Protein AF-A0A2A2D929-F1 (afdb_monomer_lite)

pLDDT: mean 87.05, std 11.11, range [54.59, 96.75]

Foldseek 3Di:
DVCVVVVVVVVVVVVVVVVVVVVVVCVVCVVVVPPPCLVVVLQVQLQVQLVVQLVPDDPPPDPVVSVVSSNVSSCVRSVVVVVVVVD

Organism: NCBI:txid1940

InterPro domains:
  IPR001851 ABC transporter, permease [PF02653] (8-84)
  IPR052157 Branched-chain amino acid transport system permease [PTHR11795] (1-85)

Secondary structure (DSSP, 8-state):
-TTHHHHHHHHHHHHHHHHHHHHHHHHHHHHH----THHHHHHHHHHHHHHHHHHHSPTT--HHHHHHHHHHHHHHHHHHHHHHHH-

Sequence (87 aa):
MHELPQQLANGLILGAMYGLIAIGYTMVYGIVQLINFAHGEIFMVGGFGALTAHLALPDGTALALALPLMVLGGVLASVTIGVAAED

Structure (mmCIF, N/CA/C/O backbone):
data_AF-A0A2A2D929-F1
#
_entry.id   AF-A0A2A2D929-F1
#
loop_
_atom_site.group_PDB
_atom_site.id
_atom_site.type_symbol
_atom_site.label_atom_id
_atom_site.label_alt_id
_atom_site.label_comp_id
_atom_site.label_asym_id
_atom_site.label_entity_id
_atom_site.label_seq_id
_atom_site.pdbx_PDB_ins_code
_atom_site.Cartn_x
_atom_site.Cartn_y
_atom_site.Cartn_z
_atom_site.occupancy
_atom_site.B_iso_or_equiv
_atom_site.auth_seq_id
_atom_site.auth_comp_id
_atom_site.auth_asym_id
_atom_site.auth_atom_id
_atom_site.pdbx_PDB_model_num
ATOM 1 N N . MET A 1 1 ? -12.604 -11.522 51.842 1.00 60.75 1 MET A N 1
ATOM 2 C CA . MET A 1 1 ? -13.819 -11.160 51.070 1.00 60.75 1 MET A CA 1
ATOM 3 C C . MET A 1 1 ? -13.962 -9.650 50.826 1.00 60.75 1 MET A C 1
ATOM 5 O O . MET A 1 1 ?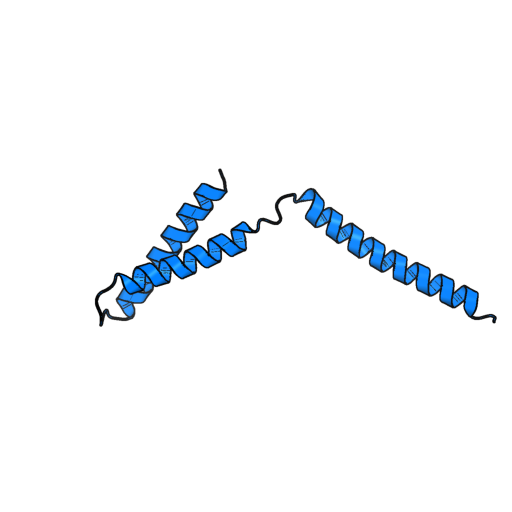 -14.747 -9.282 49.968 1.00 60.75 1 MET A O 1
ATOM 9 N N . HIS A 1 2 ? -13.197 -8.776 51.501 1.00 71.25 2 HIS A N 1
ATOM 10 C CA . HIS A 1 2 ? -13.286 -7.313 51.328 1.00 71.25 2 HIS A CA 1
ATOM 11 C C . HIS A 1 2 ? -12.603 -6.773 50.049 1.00 71.25 2 HIS A C 1
ATOM 13 O O . HIS A 1 2 ? -12.875 -5.659 49.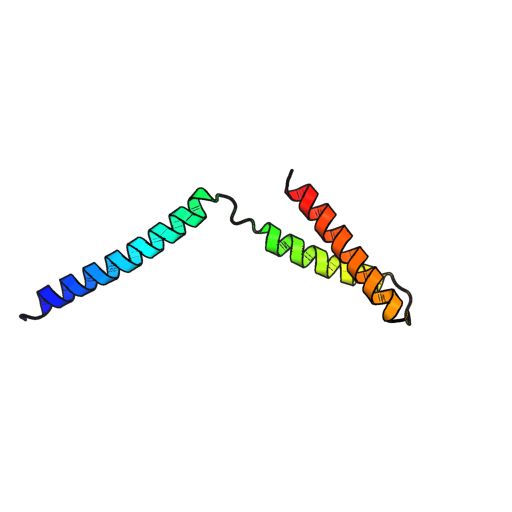626 1.00 71.25 2 HIS A O 1
ATOM 19 N N . GLU A 1 3 ? -11.753 -7.578 49.405 1.00 85.81 3 GLU A N 1
ATOM 20 C CA . GLU A 1 3 ? -11.041 -7.218 48.165 1.00 85.81 3 GLU A CA 1
ATOM 21 C C . GLU A 1 3 ? -11.868 -7.466 46.894 1.00 85.81 3 GLU A C 1
ATOM 23 O O . GLU A 1 3 ? -11.551 -6.942 45.830 1.00 85.81 3 GLU A O 1
ATOM 28 N N . LEU A 1 4 ? -12.936 -8.272 46.983 1.00 90.19 4 LEU A N 1
ATOM 29 C CA . LEU A 1 4 ? -13.778 -8.614 45.831 1.00 90.19 4 LEU A CA 1
ATOM 30 C C . LEU A 1 4 ? -14.374 -7.378 45.132 1.00 90.19 4 LEU A C 1
ATOM 32 O O . LEU A 1 4 ? -14.277 -7.312 43.908 1.00 90.19 4 LEU A O 1
ATOM 36 N N . PRO A 1 5 ? -14.927 -6.379 45.852 1.00 91.38 5 PRO A N 1
ATOM 37 C CA . PRO A 1 5 ? -15.430 -5.154 45.232 1.00 91.38 5 PRO A CA 1
ATOM 38 C C . PRO A 1 5 ? -14.338 -4.371 44.494 1.00 91.38 5 PRO A C 1
ATOM 40 O O . PRO A 1 5 ? -14.577 -3.840 43.413 1.00 91.38 5 PRO A O 1
ATOM 43 N N . GLN A 1 6 ? -13.125 -4.336 45.049 1.00 90.94 6 GLN A N 1
ATOM 44 C CA . GLN A 1 6 ? -11.995 -3.621 44.464 1.00 90.94 6 GLN A CA 1
ATOM 45 C C . GLN A 1 6 ? -11.433 -4.342 43.232 1.00 90.94 6 GLN A C 1
ATOM 47 O O . GLN A 1 6 ? -11.125 -3.702 42.232 1.00 90.94 6 GLN A O 1
ATOM 52 N N . GLN A 1 7 ? -11.372 -5.673 43.257 1.00 93.62 7 GLN A N 1
ATOM 53 C CA . GLN A 1 7 ? -11.015 -6.501 42.100 1.00 93.62 7 GLN A CA 1
ATOM 54 C C . GLN A 1 7 ? -12.024 -6.333 40.954 1.00 93.62 7 GLN A C 1
ATOM 56 O O . GLN A 1 7 ? -11.622 -6.185 39.802 1.00 93.62 7 GLN A O 1
ATOM 61 N N . LEU A 1 8 ? -13.324 -6.279 41.266 1.00 95.25 8 LEU A N 1
ATOM 62 C CA . LEU A 1 8 ? -14.383 -6.005 40.289 1.00 95.25 8 LEU A CA 1
ATOM 63 C C . LEU A 1 8 ? -14.254 -4.604 39.680 1.00 95.25 8 LEU A C 1
ATOM 65 O O . LEU A 1 8 ? -14.339 -4.460 38.463 1.00 95.25 8 LEU A O 1
ATOM 69 N N . ALA A 1 9 ? -13.998 -3.589 40.508 1.00 94.69 9 ALA A N 1
ATOM 70 C CA . ALA A 1 9 ? -13.771 -2.224 40.040 1.00 94.69 9 ALA A CA 1
ATOM 71 C C . ALA A 1 9 ? -12.529 -2.132 39.138 1.00 94.69 9 ALA A C 1
ATOM 73 O O . ALA A 1 9 ? -12.599 -1.565 38.051 1.00 94.69 9 ALA A O 1
ATOM 74 N N . ASN A 1 10 ? -11.417 -2.753 39.537 1.00 94.62 10 ASN A N 1
ATOM 75 C CA . ASN A 1 10 ? -10.186 -2.785 38.746 1.00 94.62 10 ASN A CA 1
ATOM 76 C C . ASN A 1 10 ? -10.381 -3.515 37.410 1.00 94.62 10 ASN A C 1
ATOM 78 O O . ASN A 1 10 ? -9.943 -3.023 36.371 1.00 94.62 10 ASN A O 1
ATOM 82 N N . GLY A 1 11 ? -11.071 -4.660 37.418 1.00 95.44 11 GLY A N 1
ATOM 83 C CA . GLY A 1 11 ? -11.399 -5.410 36.207 1.00 95.44 11 GLY A CA 1
ATOM 84 C C . GLY A 1 11 ? -12.301 -4.623 35.256 1.00 95.44 11 GLY A C 1
ATOM 85 O O . GLY A 1 11 ? -12.065 -4.625 34.050 1.00 95.44 11 GLY A O 1
ATOM 86 N N . LEU A 1 12 ? -13.282 -3.889 35.790 1.00 96.75 12 LEU A N 1
ATOM 87 C CA . LEU A 1 12 ? -14.160 -3.029 34.999 1.00 96.75 12 LEU A CA 1
ATOM 88 C C . LEU A 1 12 ? -13.398 -1.850 34.381 1.00 96.75 12 LEU A C 1
ATOM 90 O O . LEU A 1 12 ? -13.591 -1.563 33.205 1.00 96.75 12 LEU A O 1
ATOM 94 N N . ILE A 1 13 ? -12.516 -1.194 35.140 1.00 96.75 13 ILE A N 1
ATOM 95 C CA . ILE A 1 13 ? -11.699 -0.075 34.647 1.00 96.75 13 ILE A CA 1
ATOM 96 C C . ILE A 1 13 ? -10.761 -0.547 33.531 1.00 96.75 13 ILE A C 1
ATOM 98 O O . ILE A 1 13 ? -10.716 0.070 32.467 1.00 96.75 13 ILE A O 1
ATOM 102 N N . LEU A 1 14 ? -10.050 -1.659 33.739 1.00 96.12 14 LEU A N 1
ATOM 103 C CA . LEU A 1 14 ? -9.170 -2.240 32.721 1.00 96.12 14 LEU A CA 1
ATOM 104 C C . LEU A 1 14 ? -9.959 -2.680 31.483 1.00 96.12 14 LEU A C 1
ATOM 106 O O . LEU A 1 14 ? -9.570 -2.363 30.362 1.00 96.12 14 LEU A O 1
ATOM 110 N N . GLY A 1 15 ? -11.097 -3.351 31.675 1.00 96.69 15 GLY A N 1
ATOM 111 C CA . GLY A 1 15 ? -11.983 -3.766 30.588 1.00 96.69 15 GLY A CA 1
ATOM 112 C C . GLY A 1 15 ? -12.539 -2.584 29.792 1.00 96.69 15 GLY A C 1
ATOM 113 O O . GLY A 1 15 ? -12.545 -2.625 28.566 1.00 96.69 15 GLY A O 1
ATOM 114 N N . ALA A 1 16 ? -12.940 -1.503 30.464 1.00 96.06 16 ALA A N 1
ATOM 115 C CA . ALA A 1 16 ? -13.408 -0.279 29.822 1.00 96.06 16 ALA A CA 1
ATOM 116 C C . ALA A 1 16 ? -12.289 0.425 29.042 1.00 96.06 16 ALA A C 1
ATOM 118 O O . ALA A 1 16 ? -12.523 0.886 27.928 1.00 96.06 16 ALA A O 1
ATOM 119 N N . MET A 1 17 ? -11.067 0.464 29.581 1.00 96.62 17 MET A N 1
ATOM 120 C CA . MET A 1 17 ? -9.905 1.026 28.890 1.00 96.62 17 MET A CA 1
ATOM 121 C C . MET A 1 17 ? -9.582 0.236 27.615 1.00 96.62 17 MET A C 1
ATOM 123 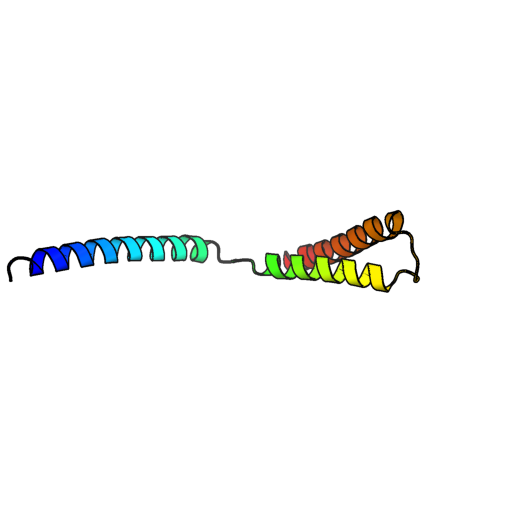O O . MET A 1 17 ? -9.442 0.829 26.546 1.00 96.62 17 MET A O 1
ATOM 127 N N . TYR A 1 18 ? -9.535 -1.097 27.690 1.00 94.31 18 TYR A N 1
ATOM 128 C CA . TYR A 1 18 ? -9.325 -1.939 26.508 1.00 94.31 18 TYR A CA 1
ATOM 129 C C . TYR A 1 18 ? -10.493 -1.864 25.518 1.00 94.31 18 TYR A C 1
ATOM 131 O O . TYR A 1 18 ? -10.264 -1.824 24.310 1.00 94.31 18 TYR A O 1
ATOM 139 N N . GLY A 1 19 ? -11.730 -1.771 26.010 1.00 95.88 19 GLY A N 1
ATOM 140 C CA . GLY A 1 19 ? -12.916 -1.550 25.186 1.00 95.88 19 GLY A CA 1
ATOM 141 C C . GLY A 1 19 ? -12.857 -0.224 24.429 1.00 95.88 19 GLY A C 1
ATOM 142 O O . GLY A 1 19 ? -13.130 -0.193 23.235 1.00 95.88 19 GLY A O 1
ATOM 143 N N . LEU A 1 20 ? -12.423 0.859 25.079 1.00 94.75 20 LEU A N 1
ATOM 144 C CA . LEU A 1 20 ? -12.253 2.167 24.446 1.00 94.75 20 LEU A CA 1
ATOM 145 C C . LEU A 1 20 ? -11.157 2.144 23.374 1.00 94.75 20 LEU A C 1
ATOM 147 O O . LEU A 1 20 ? -11.337 2.729 22.310 1.00 94.75 20 LEU A O 1
ATOM 151 N N . ILE A 1 21 ? -10.048 1.442 23.624 1.00 94.12 21 ILE A N 1
ATOM 152 C CA . ILE A 1 21 ? -8.975 1.249 22.636 1.00 94.12 21 ILE A CA 1
ATOM 153 C C . ILE A 1 21 ? -9.507 0.485 21.418 1.00 94.12 21 ILE A C 1
ATOM 155 O O . ILE A 1 21 ? -9.287 0.907 20.283 1.00 94.12 21 ILE A O 1
ATOM 159 N N . ALA A 1 22 ? -10.239 -0.608 21.643 1.00 93.56 22 ALA A N 1
ATOM 160 C CA . ALA A 1 22 ? -10.847 -1.391 20.573 1.00 93.56 22 ALA A CA 1
ATOM 161 C C . ALA A 1 22 ? -11.854 -0.556 19.767 1.00 93.56 22 ALA A C 1
ATOM 163 O O . ALA A 1 22 ? -11.776 -0.536 18.541 1.00 93.56 22 ALA A O 1
ATOM 164 N N . ILE A 1 23 ? -12.734 0.199 20.437 1.00 92.81 23 ILE A N 1
ATOM 165 C CA . ILE A 1 23 ? -13.664 1.130 19.786 1.00 92.81 23 ILE A CA 1
ATOM 166 C C . ILE A 1 23 ? -12.884 2.169 18.977 1.00 92.81 23 ILE A C 1
ATOM 168 O O . ILE A 1 23 ? -13.179 2.350 17.802 1.00 92.81 23 ILE A O 1
ATOM 172 N N . GLY A 1 24 ? -11.849 2.788 19.548 1.00 89.31 24 GLY A N 1
ATOM 173 C CA . GLY A 1 24 ? -10.983 3.742 18.856 1.00 89.31 24 GLY A CA 1
ATOM 174 C C . GLY A 1 24 ? -10.394 3.170 17.566 1.00 89.31 24 GLY A C 1
ATOM 175 O O . GLY A 1 24 ? -10.506 3.800 16.517 1.00 89.31 24 GLY A O 1
ATOM 176 N N . TYR A 1 25 ? -9.864 1.945 17.598 1.00 84.69 25 TYR A N 1
ATOM 177 C CA . TYR A 1 25 ? -9.360 1.277 16.396 1.00 84.69 25 TYR A CA 1
ATOM 178 C C . TYR A 1 25 ? -10.465 0.925 15.396 1.00 84.69 25 TYR A C 1
ATOM 180 O O . TYR A 1 25 ? -10.287 1.155 14.204 1.00 84.69 25 TYR A O 1
ATOM 188 N N . THR A 1 26 ? -11.622 0.426 15.842 1.00 84.50 26 THR A N 1
ATOM 189 C CA . THR A 1 26 ? -12.751 0.149 14.933 1.00 84.50 26 THR A CA 1
ATOM 190 C C . THR A 1 26 ? -13.355 1.413 14.333 1.00 84.50 26 THR A C 1
ATOM 192 O O . THR A 1 26 ? -13.849 1.364 13.218 1.00 84.50 26 THR A O 1
ATOM 195 N N . MET A 1 27 ? -13.288 2.553 15.021 1.00 82.25 27 MET A N 1
ATOM 196 C CA . MET A 1 27 ? -13.731 3.843 14.498 1.00 82.25 27 MET A CA 1
ATOM 197 C C . MET A 1 27 ? -12.731 4.372 13.472 1.00 82.25 27 MET A C 1
ATOM 199 O O . MET A 1 27 ? -13.123 4.711 12.362 1.00 82.25 27 MET A O 1
ATOM 203 N N . VAL A 1 28 ? -11.434 4.373 13.795 1.00 79.38 28 VAL A N 1
ATOM 204 C CA . VAL A 1 28 ? -10.383 4.786 12.852 1.00 79.38 28 VAL A CA 1
ATOM 205 C C . VAL A 1 28 ? -10.435 3.928 11.587 1.00 79.38 28 VAL A C 1
ATOM 207 O O . VAL A 1 28 ? -10.536 4.468 10.492 1.00 79.38 28 VAL A O 1
ATOM 210 N N . TYR A 1 29 ? -10.450 2.601 11.714 1.00 73.06 29 TYR A N 1
ATOM 211 C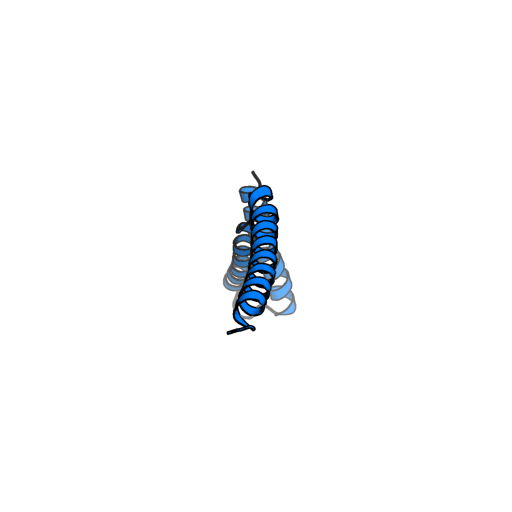 CA . TYR A 1 29 ? -10.467 1.707 10.554 1.00 73.06 29 TYR A CA 1
ATOM 212 C C . TYR A 1 29 ? -11.854 1.528 9.915 1.00 73.06 29 TYR A C 1
ATOM 214 O O . TYR A 1 29 ? -11.940 1.201 8.735 1.00 73.06 29 TYR A O 1
ATOM 222 N N . GLY A 1 30 ? -12.939 1.768 10.655 1.00 71.06 30 GLY A N 1
ATOM 223 C CA . GLY A 1 30 ? -14.316 1.661 10.163 1.00 71.06 30 GLY A CA 1
ATOM 224 C C . GLY A 1 30 ? -14.782 2.879 9.367 1.00 71.06 30 GLY A C 1
ATOM 225 O O . GLY A 1 30 ? -15.559 2.713 8.431 1.00 71.06 30 GLY A O 1
ATOM 226 N N . ILE A 1 31 ? -14.286 4.084 9.683 1.00 66.38 31 ILE A N 1
ATOM 227 C CA . ILE A 1 31 ? -14.547 5.298 8.886 1.00 66.38 31 ILE A CA 1
ATOM 2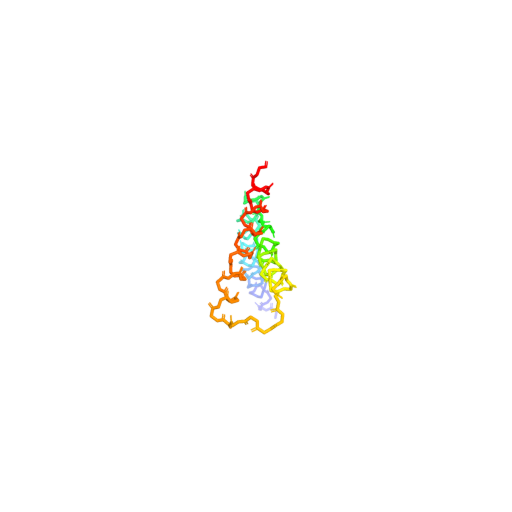28 C C . ILE A 1 31 ? -13.642 5.335 7.654 1.00 66.38 31 ILE A C 1
ATOM 230 O O . ILE A 1 31 ? -14.068 5.793 6.599 1.00 66.38 31 ILE A O 1
ATOM 234 N N . VAL A 1 32 ? -12.406 4.833 7.769 1.00 64.56 32 VAL A N 1
ATOM 235 C CA . VAL A 1 32 ? -11.464 4.822 6.644 1.00 64.56 32 VAL A CA 1
ATOM 236 C C . VAL A 1 32 ? -12.005 3.996 5.471 1.00 64.56 32 VAL A C 1
ATOM 238 O O . VAL A 1 32 ? -11.647 4.329 4.349 1.00 64.56 32 VAL A O 1
ATOM 241 N N . GLN A 1 33 ? -12.887 2.997 5.695 1.00 57.50 33 GLN A N 1
ATOM 242 C CA . GLN A 1 33 ? -13.591 2.130 4.707 1.00 57.50 33 GLN A CA 1
ATOM 243 C C . GLN A 1 33 ? -12.717 1.446 3.632 1.00 57.50 33 GLN A C 1
ATOM 245 O O . GLN A 1 33 ? -13.163 0.549 2.925 1.00 57.50 33 GLN A O 1
ATOM 250 N N . LEU A 1 34 ? -11.452 1.827 3.569 1.00 54.59 34 LEU A N 1
ATOM 251 C CA . LEU A 1 34 ? -10.399 1.460 2.660 1.00 54.59 34 LEU A CA 1
ATOM 252 C C . LEU A 1 34 ? -9.172 1.301 3.556 1.00 54.59 34 LEU A C 1
ATOM 254 O O . LEU A 1 34 ? -8.260 2.129 3.556 1.00 54.59 34 LEU A O 1
ATOM 258 N N . ILE A 1 35 ? -9.127 0.230 4.358 1.00 59.12 35 ILE A N 1
ATOM 259 C CA . ILE A 1 35 ? -7.811 -0.346 4.648 1.00 59.12 35 ILE A CA 1
ATOM 260 C C . ILE A 1 35 ? -7.320 -0.769 3.270 1.00 59.12 35 ILE A C 1
ATOM 262 O O . ILE A 1 35 ? -7.699 -1.826 2.772 1.00 59.12 35 ILE A O 1
ATOM 266 N N . ASN A 1 36 ? -6.641 0.147 2.585 1.00 63.97 36 ASN A N 1
ATOM 267 C CA . ASN A 1 36 ? -6.288 -0.017 1.197 1.00 63.97 36 ASN A CA 1
ATOM 268 C C . ASN A 1 36 ? -5.205 -1.098 1.136 1.00 63.97 36 ASN A C 1
ATOM 270 O O . ASN A 1 36 ? -4.009 -0.819 1.227 1.00 63.97 36 ASN A O 1
ATOM 274 N N . PHE A 1 37 ? -5.639 -2.354 1.034 1.00 63.75 37 PHE A N 1
ATOM 275 C CA . PHE A 1 37 ? -4.759 -3.499 0.849 1.00 63.75 37 PHE A CA 1
ATOM 276 C C . PHE A 1 37 ? -3.981 -3.400 -0.471 1.00 63.75 37 PHE A C 1
ATOM 278 O O . PHE A 1 37 ? -2.953 -4.067 -0.603 1.00 63.75 37 PHE A O 1
ATOM 285 N N . ALA A 1 38 ? -4.372 -2.498 -1.386 1.00 69.69 38 ALA A N 1
ATOM 286 C CA . ALA A 1 38 ? -3.605 -2.219 -2.591 1.00 69.69 38 ALA A CA 1
ATOM 287 C C . ALA A 1 38 ? -2.209 -1.682 -2.267 1.00 69.69 38 ALA A C 1
ATOM 289 O O . ALA A 1 38 ? -1.306 -1.868 -3.068 1.00 69.69 38 ALA A O 1
ATOM 290 N N . HIS A 1 39 ? -1.952 -1.106 -1.084 1.00 75.69 39 HIS A N 1
ATOM 291 C CA . HIS A 1 39 ? -0.584 -0.702 -0.746 1.00 75.69 39 HIS A CA 1
ATOM 292 C C . HIS A 1 39 ? 0.385 -1.901 -0.715 1.00 75.69 39 HIS A C 1
ATOM 294 O O . HIS A 1 39 ? 1.517 -1.798 -1.186 1.00 75.69 39 HIS A O 1
ATOM 300 N N . GLY A 1 40 ? -0.071 -3.059 -0.218 1.00 80.06 40 GLY A N 1
ATOM 301 C CA . GLY A 1 40 ? 0.714 -4.296 -0.223 1.00 80.06 40 GLY A CA 1
ATOM 302 C C . GLY A 1 40 ? 0.830 -4.924 -1.614 1.00 80.06 40 GLY A C 1
ATOM 303 O O . GLY A 1 40 ? 1.908 -5.376 -2.001 1.00 80.06 40 GLY A O 1
ATOM 304 N N . GLU A 1 41 ? -0.255 -4.914 -2.390 1.00 82.00 41 GLU A N 1
ATOM 305 C CA . GLU A 1 41 ? -0.268 -5.462 -3.753 1.00 82.00 41 GLU A CA 1
ATOM 306 C C . GLU A 1 41 ? 0.565 -4.620 -4.729 1.00 82.00 41 GLU A C 1
ATOM 308 O O . GLU A 1 41 ? 1.385 -5.174 -5.458 1.00 82.00 41 GLU A O 1
ATOM 313 N N . ILE A 1 42 ? 0.453 -3.289 -4.689 1.00 85.56 42 ILE A N 1
ATOM 314 C CA . ILE A 1 42 ? 1.240 -2.356 -5.511 1.00 85.56 42 ILE A CA 1
ATOM 315 C C . ILE A 1 42 ? 2.737 -2.501 -5.204 1.00 85.56 42 ILE A C 1
ATOM 317 O O . ILE A 1 42 ? 3.566 -2.481 -6.120 1.00 85.56 42 ILE A O 1
ATOM 321 N N . PHE A 1 43 ? 3.102 -2.712 -3.933 1.00 86.69 43 PHE A N 1
ATOM 322 C CA . PHE A 1 43 ? 4.491 -2.963 -3.548 1.00 86.69 43 PHE A CA 1
ATOM 323 C C . PHE A 1 43 ? 5.017 -4.289 -4.118 1.00 86.69 43 PHE A C 1
ATOM 325 O O . PHE A 1 43 ? 6.113 -4.326 -4.684 1.00 86.69 43 PHE A O 1
ATOM 332 N N . MET A 1 44 ? 4.230 -5.370 -4.034 1.00 91.56 44 MET A N 1
ATOM 333 C CA . MET A 1 44 ? 4.598 -6.655 -4.643 1.00 91.56 44 MET A CA 1
ATOM 334 C C . MET A 1 44 ? 4.747 -6.549 -6.161 1.00 91.56 44 MET A C 1
ATOM 336 O O . MET A 1 44 ? 5.737 -7.031 -6.711 1.00 91.56 44 MET A O 1
ATOM 340 N N . VAL A 1 45 ? 3.805 -5.893 -6.838 1.00 92.69 45 VAL A N 1
ATOM 341 C CA . VAL A 1 45 ? 3.839 -5.678 -8.291 1.00 92.69 45 VAL A CA 1
ATOM 342 C C . VAL A 1 45 ? 5.096 -4.915 -8.703 1.00 92.69 45 VAL A C 1
ATOM 344 O O . VAL A 1 45 ? 5.735 -5.296 -9.680 1.00 92.69 45 VAL A O 1
ATOM 347 N N . GLY A 1 46 ? 5.506 -3.893 -7.947 1.00 93.19 46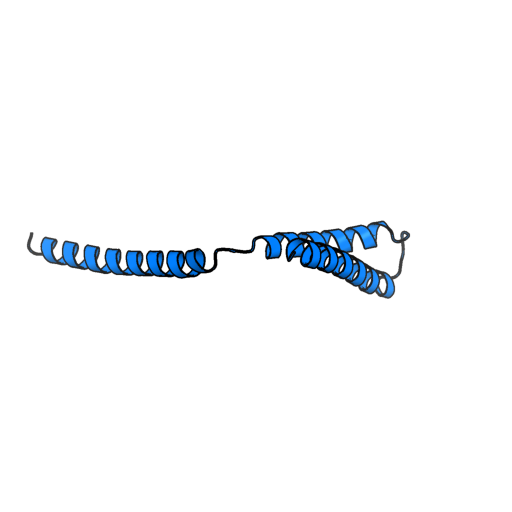 GLY A N 1
ATOM 348 C CA . GLY A 1 46 ? 6.761 -3.185 -8.210 1.00 93.19 46 GLY A CA 1
ATOM 349 C C . GLY A 1 46 ? 7.990 -4.095 -8.102 1.00 93.19 46 GLY A C 1
ATOM 350 O O . GLY A 1 46 ? 8.872 -4.059 -8.962 1.00 93.19 46 GLY A O 1
ATOM 351 N N . GLY A 1 47 ? 8.029 -4.972 -7.095 1.00 93.75 47 GLY A N 1
ATOM 352 C CA . GLY A 1 47 ? 9.095 -5.967 -6.938 1.00 93.75 47 GLY A CA 1
ATOM 353 C C . GLY A 1 47 ? 9.146 -6.984 -8.086 1.00 93.75 47 GLY A C 1
ATOM 354 O O . GLY A 1 47 ? 10.211 -7.226 -8.658 1.00 93.75 47 GLY A O 1
ATOM 355 N N . PHE A 1 48 ? 7.999 -7.542 -8.481 1.00 94.56 48 PHE A N 1
ATOM 356 C CA . PHE A 1 48 ? 7.913 -8.466 -9.618 1.00 94.56 48 PHE A CA 1
ATOM 357 C C . PHE A 1 48 ? 8.170 -7.777 -10.964 1.00 94.56 48 PHE A C 1
ATOM 359 O O . PHE A 1 48 ? 8.761 -8.387 -11.856 1.00 94.56 48 PHE A O 1
ATOM 366 N N . GLY A 1 49 ? 7.801 -6.504 -11.114 1.00 95.12 49 GLY A N 1
ATOM 367 C CA . GLY A 1 49 ? 8.137 -5.684 -12.279 1.00 95.12 49 GLY A CA 1
ATOM 368 C C . GLY A 1 49 ? 9.647 -5.504 -12.434 1.00 95.12 49 GLY A C 1
ATOM 369 O O . GLY A 1 49 ? 10.186 -5.691 -13.525 1.00 95.12 49 GLY A O 1
ATOM 370 N N . ALA A 1 50 ? 10.355 -5.247 -11.330 1.00 94.75 50 ALA A N 1
ATOM 371 C CA . ALA A 1 50 ? 11.815 -5.170 -11.322 1.00 94.75 50 ALA A CA 1
ATOM 372 C C . ALA A 1 50 ? 12.477 -6.519 -11.652 1.00 94.75 50 ALA A C 1
ATOM 374 O O . ALA A 1 50 ? 13.445 -6.564 -12.414 1.00 94.75 50 ALA A O 1
ATOM 375 N N . LEU A 1 51 ? 11.937 -7.626 -11.131 1.00 94.44 51 LEU A N 1
ATOM 376 C CA . LEU A 1 51 ? 12.403 -8.975 -11.466 1.00 94.44 51 LEU A CA 1
ATOM 377 C C . LEU A 1 51 ? 12.183 -9.297 -12.950 1.00 94.44 51 LEU A C 1
ATOM 379 O O . LEU A 1 51 ? 13.082 -9.806 -13.608 1.00 94.44 51 LEU A O 1
ATOM 383 N N . THR A 1 52 ? 11.014 -8.969 -13.491 1.00 94.44 52 THR A N 1
ATOM 384 C CA . THR A 1 52 ? 10.682 -9.207 -14.904 1.00 94.44 52 THR A CA 1
ATOM 385 C C . THR A 1 52 ? 11.604 -8.411 -15.822 1.00 94.44 52 THR A C 1
ATOM 387 O O . THR A 1 52 ? 12.096 -8.948 -16.811 1.00 94.44 52 THR A O 1
ATOM 390 N N . ALA A 1 53 ? 11.903 -7.159 -15.463 1.00 93.62 53 ALA A N 1
ATOM 391 C CA . ALA A 1 53 ? 12.887 -6.354 -16.173 1.00 93.62 53 ALA A CA 1
ATOM 392 C C . ALA A 1 53 ? 14.266 -7.025 -16.159 1.00 93.62 53 ALA A C 1
ATOM 394 O O . ALA A 1 53 ? 14.889 -7.132 -17.207 1.00 93.62 53 ALA A O 1
ATOM 395 N N . HIS A 1 54 ? 14.715 -7.549 -15.015 1.00 93.19 54 HIS A N 1
ATOM 396 C CA . HIS A 1 54 ? 15.982 -8.278 -14.931 1.00 93.19 54 HIS A CA 1
ATOM 397 C C . HIS A 1 54 ? 16.011 -9.537 -15.809 1.00 93.19 54 HIS A C 1
ATOM 399 O O . HIS A 1 54 ? 16.986 -9.755 -16.517 1.00 93.19 54 HIS A O 1
ATOM 405 N N . LEU A 1 55 ? 14.937 -10.332 -15.806 1.00 93.19 55 LEU A N 1
ATOM 406 C CA . LEU A 1 55 ? 14.834 -11.555 -16.611 1.00 93.19 55 LEU A CA 1
ATOM 407 C C . LEU A 1 55 ? 14.791 -11.286 -18.123 1.00 93.19 55 LEU A C 1
ATOM 409 O O . LEU A 1 55 ? 15.099 -12.174 -18.912 1.00 93.19 55 LEU A O 1
ATOM 413 N N . ALA A 1 56 ? 14.399 -10.078 -18.531 1.00 92.62 56 ALA A N 1
ATOM 414 C CA . ALA A 1 56 ? 14.406 -9.657 -19.928 1.00 92.62 56 ALA A CA 1
ATOM 415 C C . ALA A 1 56 ? 15.780 -9.143 -20.402 1.00 92.62 56 ALA A C 1
ATOM 417 O O . ALA A 1 56 ? 15.976 -8.951 -21.605 1.00 92.62 56 ALA A O 1
ATOM 418 N N . LEU A 1 57 ? 16.725 -8.889 -19.488 1.00 92.12 57 LEU A N 1
ATOM 419 C CA . LEU A 1 57 ? 18.071 -8.438 -19.837 1.00 92.12 57 LEU A CA 1
ATOM 420 C C . LEU A 1 57 ? 18.960 -9.632 -20.243 1.00 92.12 57 LEU A C 1
ATOM 422 O O . LEU A 1 57 ? 18.842 -10.710 -19.664 1.00 92.12 57 LEU A O 1
ATOM 426 N N . PRO A 1 58 ? 19.884 -9.454 -21.207 1.00 91.44 58 PRO A N 1
ATOM 427 C CA . PRO A 1 58 ? 20.873 -10.474 -21.543 1.00 91.44 58 PRO A CA 1
ATOM 428 C C . PRO A 1 58 ? 21.797 -10.818 -20.369 1.00 91.44 58 PRO A C 1
ATOM 430 O O . PRO A 1 58 ? 22.228 -9.934 -19.620 1.00 91.44 58 PRO A O 1
ATOM 433 N N . ASP A 1 59 ? 22.187 -12.089 -20.278 1.00 85.88 59 ASP A N 1
ATOM 434 C CA . ASP A 1 59 ? 23.152 -12.552 -19.282 1.00 85.88 59 ASP A CA 1
ATOM 435 C C . ASP A 1 59 ? 24.468 -11.761 -19.376 1.00 85.88 59 ASP A C 1
ATOM 437 O O . ASP A 1 59 ? 25.069 -11.616 -20.443 1.00 85.88 59 ASP A O 1
ATOM 441 N N . GLY A 1 60 ? 24.926 -11.235 -18.237 1.00 86.94 60 GLY A N 1
ATOM 442 C CA . GLY A 1 60 ? 26.155 -10.441 -18.150 1.00 86.94 60 GLY A CA 1
ATOM 443 C C . GLY A 1 60 ? 25.975 -8.930 -18.326 1.00 86.94 60 GLY A C 1
ATOM 444 O O . GLY A 1 60 ? 26.974 -8.208 -18.365 1.00 86.94 60 GLY A O 1
ATOM 445 N N . THR A 1 61 ? 24.742 -8.412 -18.386 1.00 89.00 61 THR A N 1
ATOM 446 C CA . THR A 1 61 ? 24.515 -6.960 -18.312 1.00 89.00 61 THR A CA 1
ATOM 447 C C . THR A 1 61 ? 25.175 -6.351 -17.079 1.00 89.00 61 THR A C 1
ATOM 449 O O . THR A 1 61 ? 24.991 -6.819 -15.954 1.00 89.00 61 THR A O 1
ATOM 452 N N . ALA A 1 62 ? 25.941 -5.279 -17.297 1.00 92.75 62 ALA A N 1
ATOM 453 C CA . ALA A 1 62 ? 26.636 -4.578 -16.229 1.00 92.75 62 ALA A CA 1
ATOM 454 C C . ALA A 1 62 ? 25.644 -4.099 -15.162 1.00 92.75 62 ALA A C 1
ATOM 456 O O . ALA A 1 62 ? 24.620 -3.496 -15.486 1.00 92.75 62 ALA A O 1
ATOM 457 N N . LEU A 1 63 ? 25.990 -4.299 -13.888 1.00 89.12 63 LEU A N 1
ATOM 458 C CA . LEU A 1 63 ? 25.139 -3.924 -12.755 1.00 89.12 63 LEU A CA 1
ATOM 459 C C . LEU A 1 63 ? 24.721 -2.444 -12.801 1.00 89.12 63 LEU A C 1
ATOM 461 O O . LEU A 1 63 ? 23.582 -2.109 -12.491 1.00 89.12 63 LEU A O 1
ATOM 465 N N . ALA A 1 64 ? 25.626 -1.572 -13.258 1.00 92.06 64 ALA A N 1
ATOM 466 C CA . ALA A 1 64 ? 25.376 -0.141 -13.419 1.00 92.06 64 ALA A CA 1
ATOM 467 C C . ALA A 1 64 ? 24.246 0.183 -14.414 1.00 92.06 64 ALA A C 1
ATOM 469 O O . ALA A 1 64 ? 23.596 1.213 -14.270 1.00 92.06 64 ALA A O 1
ATOM 470 N N . LEU A 1 65 ? 24.006 -0.684 -15.403 1.00 91.25 65 LEU A N 1
ATOM 471 C CA . LEU A 1 65 ? 22.906 -0.554 -16.361 1.00 91.25 65 LEU A CA 1
ATOM 472 C C . LEU A 1 65 ? 21.668 -1.341 -15.906 1.00 91.25 65 LEU A C 1
ATOM 474 O O . LEU A 1 65 ? 20.543 -0.874 -16.067 1.00 91.25 65 LEU A O 1
ATOM 478 N N . ALA A 1 66 ? 21.874 -2.517 -15.308 1.00 91.50 66 ALA A N 1
ATOM 479 C CA . ALA A 1 66 ? 20.795 -3.386 -14.853 1.00 91.50 66 ALA A CA 1
ATOM 480 C C . ALA A 1 66 ? 19.966 -2.742 -13.730 1.00 91.50 66 ALA A C 1
ATOM 482 O O . ALA A 1 66 ? 18.741 -2.775 -13.790 1.00 91.50 66 ALA A O 1
ATOM 483 N N . LEU A 1 67 ? 20.605 -2.093 -12.749 1.00 92.12 67 LEU A N 1
ATOM 484 C CA . LEU A 1 67 ? 19.904 -1.480 -11.613 1.00 92.12 67 LEU A CA 1
ATOM 485 C C . LEU A 1 67 ? 18.914 -0.373 -12.033 1.00 92.12 67 LEU A C 1
ATOM 487 O O . LEU A 1 67 ? 17.749 -0.466 -11.644 1.00 92.12 67 LEU A O 1
ATOM 491 N N . PRO A 1 68 ? 19.295 0.637 -12.846 1.00 94.56 68 PRO A N 1
ATOM 492 C CA . PRO A 1 68 ? 18.342 1.630 -13.343 1.00 94.56 68 PRO A CA 1
ATOM 493 C C . PRO A 1 68 ? 17.175 1.018 -14.124 1.00 94.56 68 PRO A C 1
ATOM 495 O O . PRO A 1 68 ? 16.039 1.455 -13.963 1.00 94.56 68 PRO A O 1
ATOM 498 N N . LEU A 1 69 ? 17.442 0.002 -14.952 1.00 93.75 69 LEU A N 1
ATOM 499 C CA . LEU A 1 69 ? 16.421 -0.659 -15.771 1.00 93.75 69 LEU A CA 1
ATOM 500 C C . LEU A 1 69 ? 15.436 -1.472 -14.923 1.00 93.75 69 LEU A C 1
ATOM 502 O O . LEU A 1 69 ? 14.234 -1.433 -15.176 1.00 93.75 69 LEU A O 1
ATOM 506 N N . MET A 1 70 ? 15.920 -2.146 -13.879 1.00 94.81 70 MET A N 1
ATOM 507 C CA . MET A 1 70 ? 15.077 -2.842 -12.905 1.00 94.81 70 MET A CA 1
ATOM 508 C C . MET A 1 70 ? 14.194 -1.869 -12.123 1.00 94.81 70 MET A C 1
ATOM 510 O O . MET A 1 70 ? 13.004 -2.124 -11.954 1.00 94.81 70 MET A O 1
ATOM 514 N N . VAL A 1 71 ? 14.748 -0.732 -11.688 1.00 95.50 71 VAL A N 1
ATOM 515 C CA . VAL A 1 71 ? 13.971 0.320 -11.014 1.00 95.50 71 VAL A CA 1
ATOM 516 C C . VAL A 1 71 ? 12.903 0.880 -11.950 1.00 95.50 71 VAL A C 1
ATOM 518 O O . VAL A 1 71 ? 11.749 0.984 -11.547 1.00 95.50 71 VAL A O 1
ATOM 521 N N . LEU A 1 72 ? 13.248 1.173 -13.206 1.00 95.94 72 LEU A N 1
ATOM 522 C CA . LEU A 1 72 ? 12.285 1.614 -14.219 1.00 95.94 72 LEU A CA 1
ATOM 523 C C . LEU A 1 72 ? 11.161 0.593 -14.424 1.00 95.94 72 LEU A C 1
ATOM 525 O O . LEU A 1 72 ? 9.994 0.973 -14.406 1.00 95.94 72 LEU A O 1
ATOM 529 N N . GLY A 1 73 ? 11.492 -0.691 -14.567 1.00 95.00 73 GLY A N 1
ATOM 530 C CA . GLY A 1 73 ? 10.499 -1.757 -14.721 1.00 95.00 73 GLY A CA 1
ATOM 531 C C . GLY A 1 73 ? 9.572 -1.891 -13.513 1.00 95.00 73 GLY A C 1
ATOM 532 O O . GLY A 1 73 ? 8.358 -2.002 -13.677 1.00 95.00 73 GLY A O 1
ATOM 533 N N . GLY A 1 74 ? 10.121 -1.812 -12.299 1.00 95.50 74 GLY A N 1
ATOM 534 C CA . GLY A 1 74 ? 9.333 -1.842 -11.069 1.00 95.50 74 GLY A CA 1
ATOM 535 C C . GLY A 1 74 ? 8.424 -0.624 -10.908 1.00 95.50 74 GLY A C 1
ATOM 536 O O . GLY A 1 74 ? 7.259 -0.780 -10.554 1.00 95.50 74 GLY A O 1
ATOM 537 N N . VAL A 1 75 ? 8.921 0.576 -11.225 1.00 95.38 75 VAL A N 1
ATOM 538 C CA . VAL A 1 75 ? 8.138 1.822 -11.180 1.00 95.38 75 VAL A CA 1
ATOM 539 C C . VAL A 1 75 ? 7.016 1.804 -12.213 1.00 95.38 75 VAL A C 1
ATOM 541 O O . VAL A 1 75 ? 5.886 2.144 -11.886 1.00 95.38 75 VAL A O 1
ATOM 544 N N . LEU A 1 76 ? 7.284 1.380 -13.449 1.00 95.25 76 LEU A N 1
ATOM 545 C CA . LEU A 1 76 ? 6.249 1.295 -14.482 1.00 95.25 76 LEU A CA 1
ATOM 546 C C . LEU A 1 76 ? 5.142 0.310 -14.085 1.00 95.25 76 LEU A C 1
ATOM 548 O O . LEU A 1 76 ? 3.961 0.628 -14.225 1.00 95.25 76 LEU A O 1
ATOM 552 N N . ALA A 1 77 ? 5.503 -0.858 -13.550 1.00 93.94 77 ALA A N 1
ATOM 553 C CA . ALA A 1 77 ? 4.535 -1.857 -13.107 1.00 93.94 77 ALA A CA 1
ATOM 554 C C . ALA A 1 77 ? 3.692 -1.369 -11.916 1.00 93.94 77 ALA A C 1
ATOM 556 O O . ALA A 1 77 ? 2.470 -1.492 -11.937 1.00 93.94 77 ALA A O 1
ATOM 557 N N . SER A 1 78 ? 4.315 -0.780 -10.891 1.00 92.06 78 SER A N 1
ATOM 558 C CA . SER A 1 78 ? 3.586 -0.306 -9.710 1.00 92.06 78 SER A CA 1
ATOM 559 C C . SER A 1 78 ? 2.716 0.917 -10.003 1.00 92.06 78 SER A C 1
ATOM 561 O O . SER A 1 78 ? 1.602 0.991 -9.495 1.00 92.06 78 SER A O 1
ATOM 563 N N . VAL A 1 79 ? 3.169 1.846 -10.851 1.00 92.00 79 VAL A N 1
ATOM 564 C CA . VAL A 1 79 ? 2.393 3.039 -11.228 1.00 92.00 79 VAL A CA 1
ATOM 565 C C . VAL A 1 79 ? 1.199 2.667 -12.100 1.00 92.00 79 VAL A C 1
ATOM 567 O O . VAL A 1 79 ? 0.105 3.161 -11.859 1.00 92.00 79 VAL A O 1
ATOM 570 N N . THR A 1 80 ? 1.372 1.785 -13.089 1.00 91.31 80 THR A N 1
ATOM 571 C CA . THR A 1 80 ? 0.258 1.375 -13.964 1.00 91.31 80 THR A CA 1
ATOM 572 C C . THR A 1 80 ? -0.847 0.663 -13.191 1.00 91.31 80 THR A C 1
ATOM 574 O O . THR A 1 80 ? -2.014 1.002 -13.368 1.00 91.31 80 THR A O 1
ATOM 577 N N . ILE A 1 81 ? -0.494 -0.270 -12.302 1.00 89.62 81 ILE A N 1
ATOM 578 C CA . ILE A 1 81 ? -1.476 -0.955 -11.451 1.00 89.62 81 ILE A CA 1
ATOM 579 C C . ILE A 1 81 ? -2.040 -0.018 -10.383 1.00 89.62 81 ILE A C 1
ATOM 581 O O . ILE A 1 81 ? -3.234 -0.067 -10.122 1.00 89.62 81 ILE A O 1
ATOM 585 N N . GLY A 1 82 ? -1.216 0.856 -9.800 1.00 87.94 82 GLY A N 1
ATOM 586 C CA . GLY A 1 82 ? -1.666 1.836 -8.814 1.00 87.94 82 GLY A CA 1
ATOM 587 C C . GLY A 1 82 ? -2.725 2.782 -9.373 1.00 87.94 82 GLY A C 1
ATOM 588 O O . GLY A 1 82 ? -3.767 2.937 -8.754 1.00 87.94 82 GLY A O 1
ATOM 589 N N . VAL A 1 83 ? -2.499 3.332 -10.569 1.00 88.31 83 VAL A N 1
ATOM 590 C CA . VAL A 1 83 ? -3.474 4.197 -11.253 1.00 88.31 83 VAL A CA 1
ATOM 591 C C . VAL A 1 83 ? -4.730 3.412 -11.635 1.00 88.31 83 VAL A C 1
ATOM 593 O O . VAL A 1 83 ? -5.831 3.876 -11.384 1.00 88.31 83 VAL A O 1
ATOM 596 N N . ALA A 1 84 ? -4.583 2.197 -12.174 1.00 85.00 84 ALA A N 1
ATOM 597 C CA . ALA A 1 84 ? -5.727 1.364 -12.552 1.00 85.00 84 ALA A CA 1
ATOM 598 C C . ALA A 1 84 ? -6.573 0.877 -11.360 1.00 85.00 84 ALA A C 1
ATOM 600 O O . ALA A 1 84 ? -7.715 0.481 -11.560 1.00 85.00 84 ALA A O 1
ATOM 601 N N . ALA A 1 85 ? -6.004 0.842 -10.153 1.00 80.25 85 ALA A N 1
ATOM 602 C CA . ALA A 1 85 ? -6.700 0.464 -8.925 1.00 80.25 85 ALA A CA 1
ATOM 603 C C . ALA A 1 85 ? -7.339 1.661 -8.197 1.00 80.25 85 ALA A C 1
ATOM 605 O O . ALA A 1 85 ? -8.091 1.454 -7.246 1.00 80.25 85 ALA A O 1
ATOM 606 N N . GLU A 1 86 ? -6.985 2.891 -8.584 1.00 68.06 86 GLU A N 1
ATOM 607 C CA . GLU A 1 86 ? -7.507 4.132 -8.000 1.00 68.06 86 GLU A CA 1
ATOM 608 C C . GLU A 1 86 ? -8.771 4.642 -8.730 1.00 68.06 86 GLU A C 1
ATOM 610 O O . GLU A 1 86 ? -9.525 5.417 -8.138 1.00 68.06 86 GLU A O 1
ATOM 615 N N . ASP A 1 87 ? -9.028 4.163 -9.958 1.00 55.94 87 ASP A N 1
ATOM 616 C CA . ASP A 1 87 ? -10.283 4.321 -10.727 1.00 55.94 87 ASP A CA 1
ATOM 617 C C . ASP A 1 87 ? -11.352 3.268 -10.353 1.00 55.94 87 ASP A C 1
ATOM 619 O O . ASP A 1 87 ? -12.559 3.622 -10.344 1.00 55.94 87 ASP A O 1
#

Radius of gyration: 25.23 Å; chains: 1; bounding box: 42×18×73 Å